Protein AF-A0A7S0QC61-F1 (afdb_monomer_lite)

pLDDT: mean 75.0, std 13.75, range [38.5, 91.81]

Foldseek 3Di:
DDDPPDDAEEAEAEAADPAQWDDKDKDADPPDRRYIYIYIHHNVPDDPDDDDDDDPPCPVVVVVVCCVVVVVVVCQVVQLVVQCVVCVNDDDPCSSGVPSVVVVCVVVVVVVVVVVVVVVVVVVVCVVVVVPPPDPDDDD

Structure (mmCIF, N/CA/C/O backbone):
data_AF-A0A7S0QC61-F1
#
_entry.id   AF-A0A7S0QC61-F1
#
loop_
_atom_site.group_PDB
_atom_site.id
_atom_site.type_symbol
_atom_site.label_atom_id
_atom_site.label_alt_id
_atom_site.label_comp_id
_atom_site.label_asym_id
_atom_site.label_entity_id
_atom_site.label_seq_id
_atom_site.pdbx_PDB_ins_code
_atom_site.Cartn_x
_atom_site.Cartn_y
_atom_site.Cartn_z
_atom_site.occupancy
_atom_site.B_iso_or_equiv
_atom_site.auth_seq_id
_atom_site.auth_comp_id
_atom_site.auth_asym_id
_atom_site.auth_atom_id
_atom_site.pdbx_PDB_model_num
ATOM 1 N N . GLY A 1 1 ? 26.939 -4.167 -37.710 1.00 55.25 1 GLY A N 1
ATOM 2 C CA . GLY A 1 1 ? 25.473 -4.301 -37.804 1.00 55.25 1 GLY A CA 1
ATOM 3 C C . GLY A 1 1 ? 25.093 -5.714 -37.427 1.00 55.25 1 GLY A C 1
ATOM 4 O O . GLY A 1 1 ? 25.742 -6.631 -37.906 1.00 55.25 1 GLY A O 1
ATOM 5 N N . CYS A 1 2 ? 24.119 -5.877 -36.536 1.00 66.38 2 CYS A N 1
ATOM 6 C CA . CYS A 1 2 ? 23.684 -7.175 -36.017 1.00 66.38 2 CYS A CA 1
ATOM 7 C C . CYS A 1 2 ? 23.233 -8.133 -37.124 1.00 66.38 2 CYS A C 1
ATOM 9 O O . CYS A 1 2 ? 22.255 -7.845 -37.812 1.00 66.38 2 CYS A O 1
ATOM 11 N N . SER A 1 3 ? 23.934 -9.256 -37.294 1.00 63.25 3 SER A N 1
ATOM 12 C CA . SER A 1 3 ? 23.516 -10.367 -38.155 1.00 63.25 3 SER A CA 1
ATOM 13 C C . SER A 1 3 ? 22.440 -11.193 -37.444 1.00 63.25 3 SER A C 1
ATOM 15 O O . SER A 1 3 ? 22.549 -11.420 -36.243 1.00 63.25 3 SER A O 1
ATOM 17 N N . GLY A 1 4 ? 21.402 -11.607 -38.177 1.00 62.38 4 GLY A N 1
ATOM 18 C CA . GLY A 1 4 ? 20.076 -12.035 -37.691 1.00 62.38 4 GLY A CA 1
ATOM 19 C C . GLY A 1 4 ? 19.954 -13.298 -36.824 1.00 62.38 4 GLY A C 1
ATOM 20 O O . GLY A 1 4 ? 18.963 -14.003 -36.955 1.00 62.38 4 GLY A O 1
ATOM 21 N N . SER A 1 5 ? 20.910 -13.585 -35.942 1.00 61.97 5 SER A N 1
ATOM 22 C CA . SER A 1 5 ? 20.827 -14.647 -34.928 1.00 61.97 5 SER A CA 1
ATOM 23 C C . SER A 1 5 ? 21.287 -14.207 -33.529 1.00 61.97 5 SER A C 1
ATOM 25 O O . SER A 1 5 ? 21.371 -15.045 -32.639 1.00 61.97 5 SER A O 1
ATOM 27 N N . ALA A 1 6 ? 21.643 -12.930 -33.338 1.00 68.38 6 ALA A N 1
ATOM 28 C CA . ALA A 1 6 ? 22.057 -12.384 -32.045 1.00 68.38 6 ALA A CA 1
ATOM 29 C C . ALA A 1 6 ? 20.969 -11.461 -31.477 1.00 68.38 6 ALA A C 1
ATOM 31 O O . ALA A 1 6 ? 20.574 -10.490 -32.135 1.00 68.38 6 ALA A O 1
ATOM 32 N N . ASP A 1 7 ? 20.511 -11.758 -30.259 1.00 80.38 7 ASP A N 1
ATOM 33 C CA . ASP A 1 7 ? 19.579 -10.908 -29.521 1.00 80.38 7 ASP A CA 1
ATOM 34 C C . ASP A 1 7 ? 20.235 -9.559 -29.209 1.00 80.38 7 ASP A C 1
ATOM 36 O O . ASP A 1 7 ? 21.398 -9.480 -28.808 1.00 80.38 7 ASP A O 1
ATOM 40 N N . ARG A 1 8 ? 19.493 -8.470 -29.427 1.00 82.69 8 ARG A N 1
ATOM 41 C CA . ARG A 1 8 ? 19.965 -7.123 -29.091 1.00 82.69 8 ARG A CA 1
ATOM 42 C C . ARG A 1 8 ? 19.756 -6.886 -27.604 1.00 82.69 8 ARG A C 1
ATOM 44 O O . ARG A 1 8 ? 18.623 -6.920 -27.133 1.00 82.69 8 ARG A O 1
ATOM 51 N N . GLU A 1 9 ? 20.830 -6.577 -26.894 1.00 85.00 9 GLU A N 1
ATOM 52 C CA . GLU A 1 9 ? 20.809 -6.317 -25.458 1.00 85.00 9 GLU A CA 1
ATOM 53 C C . GLU A 1 9 ? 21.255 -4.876 -25.183 1.00 85.00 9 GLU A C 1
ATOM 55 O O . GLU A 1 9 ? 22.229 -4.376 -25.751 1.00 85.00 9 GLU A O 1
ATOM 60 N N . SER A 1 10 ? 20.524 -4.180 -24.315 1.00 87.88 10 SER A N 1
ATOM 61 C CA . SER A 1 10 ? 20.848 -2.817 -23.891 1.00 87.88 10 SER A CA 1
ATOM 62 C C . SER A 1 10 ? 21.011 -2.764 -22.378 1.00 87.88 10 SER A C 1
ATOM 64 O O . SER A 1 10 ? 20.049 -2.983 -21.641 1.00 87.88 10 SER A O 1
ATOM 66 N N . ILE A 1 11 ? 22.213 -2.434 -21.919 1.00 87.50 11 ILE A N 1
ATOM 67 C CA . ILE A 1 11 ? 22.572 -2.315 -20.509 1.00 87.50 11 ILE A CA 1
ATOM 68 C C . ILE A 1 11 ? 22.482 -0.841 -20.112 1.00 87.50 11 ILE A C 1
ATOM 70 O O . ILE A 1 11 ? 23.176 0.005 -20.676 1.00 87.50 11 ILE A O 1
ATOM 74 N N . VAL A 1 12 ? 21.638 -0.523 -19.132 1.00 90.81 12 VAL A N 1
ATOM 75 C CA . VAL A 1 12 ? 21.491 0.841 -18.605 1.00 90.81 12 VAL A CA 1
ATOM 76 C C . VAL A 1 12 ? 22.063 0.899 -17.190 1.00 90.81 12 VAL A C 1
ATOM 78 O O . VAL A 1 12 ? 21.516 0.311 -16.261 1.00 90.81 12 VAL A O 1
ATOM 81 N N . GLU A 1 13 ? 23.171 1.614 -17.027 1.00 88.06 13 GLU A N 1
ATOM 82 C CA . GLU A 1 13 ? 23.846 1.861 -15.756 1.00 88.06 13 GLU A CA 1
ATOM 83 C C . GLU A 1 13 ? 23.406 3.220 -15.193 1.00 88.06 13 GLU A C 1
ATOM 85 O O . GLU A 1 13 ? 23.702 4.277 -15.755 1.00 88.06 13 GLU A O 1
ATOM 90 N N . PHE A 1 14 ? 22.705 3.202 -14.062 1.00 88.81 14 PHE A N 1
ATOM 91 C CA . PHE A 1 14 ? 22.325 4.417 -13.347 1.00 88.81 14 PHE A CA 1
ATOM 92 C C . PHE A 1 14 ? 23.440 4.824 -12.382 1.00 88.81 14 PHE A C 1
ATOM 94 O O . PHE A 1 14 ? 23.772 4.085 -11.457 1.00 88.81 14 PHE A O 1
ATOM 101 N N . VAL A 1 15 ? 24.016 6.008 -12.594 1.00 87.62 15 VAL A N 1
ATOM 102 C CA . VAL A 1 15 ? 25.141 6.531 -11.804 1.00 87.62 15 VAL A CA 1
ATOM 103 C C . VAL A 1 15 ? 24.654 7.698 -10.952 1.00 87.62 15 VAL A C 1
ATOM 105 O O . VAL A 1 15 ? 23.831 8.492 -11.397 1.00 87.62 15 VAL A O 1
ATOM 108 N N . CYS A 1 16 ? 25.151 7.833 -9.724 1.00 85.19 16 CYS A N 1
ATOM 109 C CA . CYS A 1 16 ? 24.810 8.969 -8.870 1.00 85.19 16 CYS A CA 1
ATOM 110 C C . CYS A 1 16 ? 25.239 10.301 -9.524 1.00 85.19 16 CYS A C 1
ATOM 112 O O . CYS A 1 16 ? 26.400 10.465 -9.901 1.00 85.19 16 CYS A O 1
ATOM 114 N N . GLY A 1 17 ? 24.299 11.242 -9.669 1.00 81.62 17 GLY A N 1
ATOM 115 C CA . GLY A 1 17 ? 24.521 12.578 -10.241 1.00 81.62 17 GLY A CA 1
ATOM 116 C C . GLY A 1 17 ? 23.773 13.673 -9.474 1.00 81.62 17 GLY A C 1
ATOM 117 O O . GLY A 1 17 ? 22.888 13.375 -8.682 1.00 81.62 17 GLY A O 1
ATOM 118 N N . SER A 1 18 ? 24.115 14.947 -9.688 1.00 75.12 18 SER A N 1
ATOM 119 C CA . SER A 1 18 ? 23.437 16.083 -9.031 1.00 75.12 18 SER A CA 1
ATOM 120 C C . SER A 1 18 ? 22.063 16.395 -9.634 1.00 75.12 18 SER A C 1
ATOM 122 O O . SER A 1 18 ? 21.154 16.849 -8.939 1.00 75.12 18 SER A O 1
ATOM 124 N N . GLU A 1 19 ? 21.901 16.116 -10.927 1.00 76.75 19 GLU A N 1
ATOM 125 C CA . GLU A 1 19 ? 20.713 16.470 -11.701 1.00 76.75 19 GLU A CA 1
ATOM 126 C C . GLU A 1 19 ? 19.634 15.380 -11.659 1.00 76.75 19 GLU A C 1
ATOM 128 O O . GLU A 1 19 ? 19.904 14.205 -11.401 1.00 76.75 19 GLU A O 1
ATOM 133 N N . ALA A 1 20 ? 18.383 15.755 -11.953 1.00 75.94 20 ALA A N 1
ATOM 134 C CA . ALA A 1 20 ? 17.288 14.790 -12.092 1.00 75.94 20 ALA A CA 1
ATOM 135 C C . ALA A 1 20 ? 17.589 13.743 -13.179 1.00 75.94 20 ALA A C 1
ATOM 137 O O . ALA A 1 20 ? 17.410 12.548 -12.951 1.00 75.94 20 ALA A O 1
ATOM 138 N N . VAL A 1 21 ? 18.110 14.198 -14.317 1.00 84.75 21 VAL A N 1
ATOM 139 C CA . VAL A 1 21 ? 18.729 13.382 -15.364 1.00 84.75 21 VAL A CA 1
ATOM 140 C C . VAL A 1 21 ? 19.875 14.216 -15.928 1.00 84.75 21 VAL A C 1
ATOM 142 O O . VAL A 1 21 ? 19.641 15.304 -16.448 1.00 84.75 21 VAL A O 1
ATOM 145 N N . GLY A 1 22 ? 21.111 13.754 -15.768 1.00 83.38 22 GLY A N 1
ATOM 146 C CA . GLY A 1 22 ? 22.286 14.390 -16.356 1.00 83.38 22 GLY A CA 1
ATOM 147 C C . GLY A 1 22 ? 22.582 13.863 -17.763 1.00 83.38 22 GLY A C 1
ATOM 148 O O . GLY A 1 22 ? 21.833 13.062 -18.323 1.00 83.38 22 GLY A O 1
ATOM 149 N N . THR A 1 23 ? 23.698 14.308 -18.341 1.00 88.56 23 THR A N 1
ATOM 150 C CA . THR A 1 23 ? 24.103 13.932 -19.701 1.00 88.56 23 THR A CA 1
ATOM 151 C C . THR A 1 23 ? 24.306 12.425 -19.829 1.00 88.56 23 THR A C 1
ATOM 153 O O . THR A 1 23 ? 25.196 11.847 -19.204 1.00 88.56 23 THR A O 1
ATOM 156 N N . ILE A 1 24 ? 23.486 11.799 -20.671 1.00 88.06 24 ILE A N 1
ATOM 157 C CA . ILE A 1 24 ? 23.566 10.371 -20.969 1.00 88.06 24 ILE A CA 1
ATOM 158 C C . ILE A 1 24 ? 24.785 10.129 -21.858 1.00 88.06 24 ILE A C 1
ATOM 160 O O . ILE A 1 24 ? 24.966 10.800 -22.874 1.00 88.06 24 ILE A O 1
ATOM 164 N N . SER A 1 25 ? 25.609 9.155 -21.484 1.00 87.94 25 SER A N 1
ATOM 165 C CA . SER A 1 25 ? 26.721 8.678 -22.313 1.00 87.94 25 SER A CA 1
ATOM 166 C C . SER A 1 25 ? 26.513 7.208 -22.638 1.00 87.94 25 SER A C 1
ATOM 168 O O . SER A 1 25 ? 25.919 6.485 -21.849 1.00 87.94 25 SER A O 1
ATOM 170 N N . GLY A 1 26 ? 26.956 6.743 -23.800 1.00 87.25 26 GLY A N 1
ATOM 171 C CA . GLY A 1 26 ? 26.750 5.354 -24.190 1.00 87.25 26 GLY A CA 1
ATOM 172 C C . GLY A 1 26 ? 27.517 4.971 -25.442 1.00 87.25 26 GLY A C 1
ATOM 173 O O . GLY A 1 26 ? 28.079 5.834 -26.118 1.00 87.25 26 GLY A O 1
ATOM 174 N N . GLY A 1 27 ? 27.553 3.674 -25.723 1.00 84.56 27 GLY A N 1
ATOM 175 C CA . GLY A 1 27 ? 28.280 3.111 -26.853 1.00 84.56 27 GLY A CA 1
ATOM 176 C C . GLY A 1 27 ? 28.013 1.623 -27.047 1.00 84.56 27 GLY A C 1
ATOM 177 O O . GLY A 1 27 ? 27.186 1.023 -26.362 1.00 84.56 27 GLY A O 1
ATOM 178 N N . GLU A 1 28 ? 28.725 1.028 -27.998 1.00 82.56 28 GLU A N 1
ATOM 179 C CA . GLU A 1 28 ? 28.724 -0.419 -28.216 1.00 82.56 28 GLU A CA 1
ATOM 180 C C . GLU A 1 28 ? 29.749 -1.080 -27.286 1.00 82.56 28 GLU A C 1
ATOM 182 O O . GLU A 1 28 ? 30.849 -0.557 -27.078 1.00 82.56 28 GLU A O 1
ATOM 187 N N . VAL A 1 29 ? 29.388 -2.221 -26.697 1.00 79.44 29 VAL A N 1
ATOM 188 C CA . VAL A 1 29 ? 30.308 -2.986 -25.850 1.00 79.44 29 VAL A CA 1
ATOM 189 C C . VAL A 1 29 ? 31.383 -3.608 -26.741 1.00 79.44 29 VAL A C 1
ATOM 191 O O . VAL A 1 29 ? 31.095 -4.407 -27.631 1.00 79.44 29 VAL A O 1
ATOM 194 N N . SER A 1 30 ? 32.644 -3.239 -26.508 1.00 70.81 30 SER A N 1
ATOM 195 C CA . SER A 1 30 ? 33.772 -3.735 -27.302 1.00 70.81 30 SER A CA 1
ATOM 196 C C . SER A 1 30 ? 33.876 -5.261 -27.202 1.00 70.81 30 SER A C 1
ATOM 198 O O . SER A 1 30 ? 34.067 -5.803 -26.115 1.00 70.81 30 SER A O 1
ATOM 200 N N . GLY A 1 31 ? 33.741 -5.954 -28.335 1.00 67.81 31 GLY A N 1
ATOM 201 C CA . GLY A 1 31 ? 33.829 -7.417 -28.420 1.00 67.81 31 GLY A CA 1
ATOM 202 C C . GLY A 1 31 ? 32.503 -8.175 -28.292 1.00 67.81 31 GLY A C 1
ATOM 203 O O . GLY A 1 31 ? 32.499 -9.383 -28.516 1.00 67.81 31 GLY A O 1
ATOM 204 N N . ALA A 1 32 ? 31.384 -7.498 -28.012 1.00 69.12 32 ALA A N 1
ATOM 205 C CA . ALA A 1 32 ? 30.052 -8.096 -28.053 1.00 69.12 32 ALA A CA 1
ATOM 206 C C . ALA A 1 32 ? 29.279 -7.578 -29.274 1.00 69.12 32 ALA A C 1
ATOM 208 O O . ALA A 1 32 ? 29.111 -6.376 -29.473 1.00 69.12 32 ALA A O 1
ATOM 209 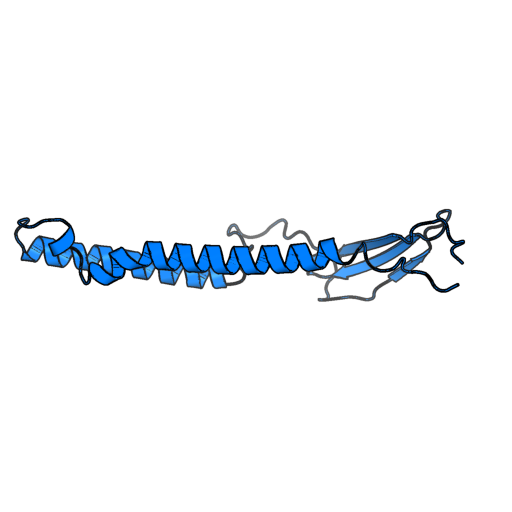N N . THR A 1 33 ? 28.805 -8.491 -30.122 1.00 70.81 33 THR A N 1
ATOM 210 C CA . THR A 1 33 ? 27.887 -8.118 -31.202 1.00 70.81 33 THR A CA 1
ATOM 211 C C . THR A 1 33 ? 26.516 -7.861 -30.585 1.00 70.81 33 THR A C 1
ATOM 213 O O . THR A 1 33 ? 26.014 -8.694 -29.843 1.00 70.81 33 THR A O 1
ATOM 216 N N . CYS A 1 34 ? 25.915 -6.704 -30.877 1.00 78.81 34 CYS A N 1
ATOM 217 C CA . CYS A 1 34 ? 24.547 -6.353 -30.459 1.00 78.81 34 CYS A CA 1
ATOM 218 C C . CYS A 1 34 ? 24.332 -5.984 -28.985 1.00 78.81 34 CYS A C 1
ATOM 220 O O . CYS A 1 34 ? 23.180 -5.926 -28.557 1.00 78.81 34 CYS A O 1
ATOM 222 N N . GLN A 1 35 ? 25.396 -5.664 -28.243 1.00 84.75 35 GLN A N 1
ATOM 223 C CA . GLN A 1 35 ? 25.284 -5.119 -26.890 1.00 84.75 35 GLN A CA 1
ATOM 224 C C . GLN A 1 35 ? 25.582 -3.620 -26.862 1.00 84.75 35 GLN A C 1
ATOM 226 O O . GLN A 1 35 ? 26.649 -3.165 -27.286 1.00 84.75 35 GLN A O 1
ATOM 231 N N . TYR A 1 36 ? 24.645 -2.858 -26.311 1.00 87.81 36 TYR A N 1
ATOM 232 C CA . TYR A 1 36 ? 24.747 -1.413 -26.135 1.00 87.81 36 TYR A CA 1
ATOM 233 C C . TYR A 1 36 ? 24.788 -1.086 -24.649 1.00 87.81 36 TYR A C 1
ATOM 235 O O . TYR A 1 36 ? 24.033 -1.671 -23.877 1.00 87.81 36 TYR A O 1
ATOM 243 N N . TYR A 1 37 ? 25.625 -0.136 -24.239 1.00 89.88 37 TYR A N 1
ATOM 244 C CA . TYR A 1 37 ? 25.639 0.356 -22.865 1.00 89.88 37 TYR A CA 1
ATOM 245 C C . TYR A 1 37 ? 25.284 1.839 -22.814 1.00 89.88 37 TYR A C 1
ATOM 247 O O . TYR A 1 37 ? 25.720 2.628 -23.653 1.00 89.88 37 TYR A O 1
ATOM 255 N N . PHE A 1 38 ? 24.523 2.222 -21.796 1.00 90.75 38 PHE A N 1
ATOM 256 C CA . PHE A 1 38 ? 24.145 3.597 -21.503 1.00 90.75 38 PHE A CA 1
ATOM 257 C C . PHE A 1 38 ? 24.428 3.886 -20.033 1.00 90.75 38 PHE A C 1
ATOM 259 O O . PHE A 1 38 ? 23.981 3.148 -19.165 1.00 90.75 38 PHE A O 1
ATOM 266 N N . LYS A 1 39 ? 25.139 4.970 -19.741 1.00 90.56 39 LYS A N 1
ATOM 267 C CA . LYS A 1 39 ? 25.331 5.512 -18.400 1.00 90.56 39 LYS A CA 1
ATOM 268 C C . LYS A 1 39 ? 24.447 6.736 -18.233 1.00 90.56 39 LYS A C 1
ATOM 270 O O . LYS A 1 39 ? 24.607 7.727 -18.951 1.00 90.56 39 LYS A O 1
ATOM 275 N N . VAL A 1 40 ? 23.533 6.662 -17.276 1.00 91.81 40 VAL A N 1
ATOM 276 C CA . VAL A 1 40 ? 22.565 7.714 -16.970 1.00 91.81 40 VAL A CA 1
ATOM 277 C C . VAL A 1 40 ? 22.885 8.278 -15.585 1.00 91.81 40 VAL A C 1
ATOM 279 O O . VAL A 1 40 ? 22.543 7.652 -14.578 1.00 91.81 40 VAL A O 1
ATOM 282 N N . PRO A 1 41 ? 23.555 9.440 -15.494 1.00 88.25 41 PRO A N 1
ATOM 283 C CA . PRO A 1 41 ? 23.747 10.108 -14.218 1.00 88.25 41 PRO A CA 1
ATOM 284 C C . PRO A 1 41 ? 22.407 10.659 -13.722 1.00 88.25 41 PRO A C 1
ATOM 286 O O . PRO A 1 41 ? 21.731 11.406 -14.426 1.00 88.25 41 PRO A O 1
ATOM 289 N N . THR A 1 42 ? 21.998 10.300 -12.512 1.00 85.75 42 THR A N 1
ATOM 290 C CA . THR A 1 42 ? 20.757 10.779 -11.906 1.00 85.75 42 THR A CA 1
ATOM 291 C C . THR A 1 42 ? 20.870 10.836 -10.388 1.00 85.75 42 THR A C 1
ATOM 293 O O . THR A 1 42 ? 21.437 9.947 -9.750 1.00 85.75 42 THR A O 1
ATOM 296 N N . LYS A 1 43 ? 20.278 11.871 -9.788 1.00 82.75 43 LYS A N 1
ATOM 297 C CA . LYS A 1 43 ? 20.162 12.014 -8.330 1.00 82.75 43 LYS A CA 1
ATOM 298 C C . LYS A 1 43 ? 19.409 10.866 -7.662 1.00 82.75 43 LYS A C 1
ATOM 300 O O . LYS A 1 43 ? 19.597 10.626 -6.477 1.00 82.75 43 LYS A O 1
ATOM 305 N N . TYR A 1 44 ? 18.585 10.137 -8.416 1.00 81.00 44 TYR A N 1
ATOM 306 C CA . TYR A 1 44 ? 17.825 8.992 -7.910 1.00 81.00 44 TYR A CA 1
ATOM 307 C C . TYR A 1 44 ? 18.667 7.714 -7.777 1.00 81.00 44 TYR A C 1
ATOM 309 O O . TYR A 1 44 ? 18.252 6.783 -7.097 1.00 81.00 44 TYR A O 1
ATOM 317 N N . ALA A 1 45 ? 19.850 7.670 -8.398 1.00 81.94 45 ALA A N 1
ATOM 318 C CA . ALA A 1 45 ? 20.783 6.547 -8.302 1.00 81.94 45 ALA A CA 1
ATOM 319 C C . ALA A 1 45 ? 21.736 6.664 -7.104 1.00 81.94 45 ALA A C 1
ATOM 321 O O . ALA A 1 45 ? 22.501 5.744 -6.815 1.00 81.94 45 ALA A O 1
ATOM 322 N N . CYS A 1 46 ? 21.719 7.798 -6.401 1.00 83.44 46 CYS A N 1
ATOM 323 C CA . CYS A 1 46 ? 22.481 7.972 -5.177 1.00 83.44 46 CYS A CA 1
ATOM 324 C C . CYS A 1 46 ? 21.795 7.191 -4.049 1.00 83.44 46 CYS A C 1
ATOM 326 O O . CYS A 1 46 ? 20.667 7.504 -3.663 1.00 83.44 46 CYS A O 1
ATOM 328 N N . SER A 1 47 ? 22.480 6.184 -3.497 1.00 69.31 47 SER A N 1
ATOM 329 C CA . SER A 1 47 ? 22.043 5.549 -2.253 1.00 69.31 47 SER A CA 1
ATOM 330 C C . SER A 1 47 ? 21.958 6.636 -1.187 1.00 69.31 47 SER A C 1
ATOM 332 O O . SER A 1 47 ? 22.965 7.264 -0.861 1.00 69.31 47 SER A O 1
ATOM 334 N N . SER A 1 48 ? 20.760 6.888 -0.661 1.00 59.28 48 SER A N 1
ATOM 335 C CA . SER A 1 48 ? 20.558 7.747 0.508 1.00 59.28 48 SER A CA 1
ATOM 336 C C . SER A 1 48 ? 21.079 7.031 1.759 1.00 59.28 48 SER A C 1
ATOM 338 O O . SER A 1 48 ? 20.337 6.724 2.687 1.00 59.28 48 SER A O 1
ATOM 340 N N . ALA A 1 49 ? 22.365 6.692 1.767 1.00 53.25 49 ALA A N 1
ATOM 341 C CA . ALA A 1 49 ? 23.055 6.171 2.924 1.00 53.25 49 ALA A CA 1
ATOM 342 C C . ALA A 1 49 ? 23.540 7.370 3.745 1.00 53.25 49 ALA A C 1
ATOM 344 O O . ALA A 1 49 ? 24.446 8.088 3.336 1.00 53.25 49 ALA A O 1
ATOM 345 N N . ALA A 1 50 ? 22.915 7.538 4.910 1.00 51.56 50 ALA A N 1
ATOM 346 C CA . ALA A 1 50 ? 23.212 8.513 5.958 1.00 51.56 50 ALA A CA 1
ATOM 347 C C . ALA A 1 50 ? 22.648 9.930 5.756 1.00 51.56 50 ALA A C 1
ATOM 349 O O . ALA A 1 50 ? 23.366 10.886 5.481 1.00 51.56 50 ALA A O 1
ATOM 350 N N . SER A 1 51 ? 21.363 10.110 6.064 1.00 44.72 51 SER A N 1
ATOM 351 C CA . SER A 1 51 ? 20.983 10.803 7.309 1.00 44.72 51 SER A CA 1
ATOM 352 C C . SER A 1 51 ? 19.462 10.875 7.467 1.00 44.72 51 SER A C 1
ATOM 354 O O . SER A 1 51 ? 18.747 11.363 6.600 1.00 44.72 51 SER A O 1
ATOM 356 N N . ASN A 1 52 ? 19.026 10.437 8.650 1.00 40.72 52 ASN A N 1
ATOM 357 C CA . ASN A 1 52 ? 17.680 10.468 9.230 1.00 40.72 52 ASN A CA 1
ATOM 358 C C . ASN A 1 52 ? 16.848 9.189 9.065 1.00 40.72 52 ASN A C 1
ATOM 360 O O . ASN A 1 52 ? 16.339 8.835 8.008 1.00 40.72 52 ASN A O 1
ATOM 364 N N . ALA A 1 53 ? 16.726 8.507 10.203 1.00 49.31 53 ALA A N 1
ATOM 365 C CA . ALA A 1 53 ? 15.759 7.468 10.482 1.00 49.31 53 ALA A CA 1
ATOM 366 C C . ALA A 1 53 ? 14.336 7.926 10.112 1.00 49.31 53 ALA A C 1
ATOM 368 O O . ALA A 1 53 ? 13.878 8.973 10.562 1.00 49.31 53 ALA A O 1
ATOM 369 N N . GLY A 1 54 ? 13.646 7.117 9.311 1.00 45.44 54 GLY A N 1
ATOM 370 C CA . GLY A 1 54 ? 12.275 7.360 8.866 1.00 45.44 54 GLY A CA 1
ATOM 371 C C . GLY A 1 54 ? 12.134 6.962 7.406 1.00 45.44 54 GLY A C 1
ATOM 372 O O . GLY A 1 54 ? 12.504 7.721 6.520 1.00 45.44 54 GLY A O 1
ATOM 373 N N . GLY A 1 55 ? 11.672 5.735 7.159 1.00 47.84 55 GLY A N 1
ATOM 374 C CA . GLY A 1 55 ? 11.612 5.133 5.829 1.00 47.84 55 GLY A CA 1
ATOM 375 C C . GLY A 1 55 ? 10.881 6.000 4.805 1.00 47.84 55 GLY A C 1
ATOM 376 O O . GLY A 1 55 ? 9.659 6.073 4.804 1.00 47.84 55 GLY A O 1
ATOM 377 N N . ALA A 1 56 ? 11.633 6.595 3.883 1.00 49.53 56 ALA A N 1
ATOM 378 C CA . ALA A 1 56 ? 11.103 7.269 2.705 1.00 49.53 56 ALA A CA 1
ATOM 379 C C . ALA A 1 56 ? 11.051 6.291 1.518 1.00 49.53 56 ALA A C 1
ATOM 381 O O . ALA A 1 56 ? 11.729 6.456 0.511 1.00 49.53 56 ALA A O 1
ATOM 382 N N . GLY A 1 57 ? 10.238 5.244 1.675 1.00 50.91 57 GLY A N 1
ATOM 383 C CA . GLY A 1 57 ? 9.537 4.584 0.565 1.00 50.91 57 GLY A CA 1
ATOM 384 C C . GLY A 1 57 ? 8.107 5.121 0.424 1.00 50.91 57 GLY A C 1
ATOM 385 O O . GLY A 1 57 ? 7.256 4.486 -0.187 1.00 50.91 57 GLY A O 1
ATOM 386 N N . ASP A 1 58 ? 7.825 6.260 1.057 1.00 54.81 58 ASP A N 1
ATOM 387 C CA . ASP A 1 58 ? 6.507 6.862 1.154 1.00 54.81 58 ASP A CA 1
ATOM 388 C C . ASP A 1 58 ? 6.352 7.910 0.049 1.00 54.81 58 ASP A C 1
ATOM 390 O O . ASP A 1 58 ? 6.633 9.099 0.213 1.00 54.81 58 ASP A O 1
ATOM 394 N N . THR A 1 59 ? 5.911 7.468 -1.129 1.00 62.91 59 THR A N 1
ATOM 395 C CA . THR A 1 59 ? 5.090 8.350 -1.961 1.00 62.91 59 THR A CA 1
ATOM 396 C C . THR A 1 59 ? 3.940 8.779 -1.052 1.00 62.91 59 THR A C 1
ATOM 398 O O . THR A 1 59 ? 3.174 7.890 -0.704 1.00 62.91 59 THR A O 1
ATOM 401 N N . GLY A 1 60 ? 3.837 10.054 -0.640 1.00 64.38 60 GLY A N 1
ATOM 402 C CA . GLY A 1 60 ? 3.040 10.552 0.511 1.00 64.38 60 GLY A CA 1
ATOM 403 C C . GLY A 1 60 ? 1.565 10.119 0.667 1.00 64.38 60 GLY A C 1
ATOM 404 O O . GLY A 1 60 ? 0.874 10.556 1.586 1.00 64.38 60 GLY A O 1
ATOM 405 N N . GLY A 1 61 ? 1.064 9.247 -0.199 1.00 73.81 61 GLY A N 1
ATOM 406 C CA . GLY A 1 61 ? -0.114 8.425 0.009 1.00 73.81 61 GLY A CA 1
ATOM 407 C C . GLY A 1 61 ? -0.077 7.509 1.240 1.00 73.81 61 GLY A C 1
ATOM 408 O O . GLY A 1 61 ? -1.162 7.260 1.760 1.00 73.81 61 GLY A O 1
ATOM 409 N N . TRP A 1 62 ? 1.068 7.049 1.774 1.00 80.75 62 TRP A N 1
ATOM 410 C CA . TRP A 1 62 ? 1.029 6.251 3.017 1.00 80.75 62 TRP A CA 1
ATOM 411 C C . TRP A 1 62 ? 0.704 7.118 4.236 1.00 80.75 62 TRP A C 1
ATOM 413 O O . TRP A 1 62 ? -0.034 6.678 5.116 1.00 80.75 62 TRP A O 1
ATOM 423 N N . VAL A 1 63 ? 1.142 8.382 4.252 1.00 84.44 63 VAL A N 1
ATOM 424 C CA . VAL A 1 63 ? 0.701 9.369 5.254 1.00 84.44 63 VAL A CA 1
ATOM 425 C C . VAL A 1 63 ? -0.819 9.555 5.206 1.00 84.44 63 VAL A C 1
ATOM 427 O O . VAL A 1 63 ? -1.484 9.474 6.239 1.00 84.44 63 VAL A O 1
ATOM 430 N N . PHE A 1 64 ? -1.394 9.756 4.013 1.00 84.62 64 PHE A N 1
ATOM 431 C CA . PHE A 1 64 ? -2.849 9.874 3.855 1.00 84.62 64 PHE A CA 1
ATOM 432 C C . PHE A 1 64 ? -3.575 8.589 4.275 1.00 84.62 64 PHE A C 1
ATOM 434 O O . PHE A 1 64 ? -4.574 8.653 4.989 1.00 84.62 64 PHE A O 1
ATOM 441 N N . PHE A 1 65 ? -3.050 7.425 3.889 1.00 86.81 65 PHE A N 1
ATOM 442 C CA . PHE A 1 65 ? -3.585 6.125 4.284 1.00 86.81 65 PHE A CA 1
ATOM 443 C C . PHE A 1 65 ? -3.568 5.943 5.807 1.00 86.81 65 PHE A C 1
ATOM 445 O O . PHE A 1 65 ? -4.580 5.557 6.389 1.00 86.81 65 PHE A O 1
ATOM 452 N N . GLY A 1 66 ? -2.461 6.290 6.467 1.00 86.88 66 GLY A N 1
ATOM 453 C CA . GLY A 1 66 ? -2.327 6.234 7.921 1.00 86.88 66 GLY A CA 1
ATOM 454 C C . GLY A 1 66 ? -3.318 7.151 8.639 1.00 86.88 66 GLY A C 1
ATOM 455 O O . GLY A 1 66 ? -3.971 6.719 9.588 1.00 86.88 66 GLY A O 1
ATOM 456 N N . LEU A 1 67 ? -3.495 8.386 8.159 1.00 87.38 67 LEU A N 1
ATOM 457 C CA . LEU A 1 67 ? -4.483 9.322 8.707 1.00 87.38 67 LEU A CA 1
ATOM 458 C C . LEU A 1 67 ? -5.920 8.840 8.490 1.00 87.38 67 LEU A C 1
ATOM 460 O O . LEU A 1 67 ? -6.740 8.925 9.402 1.00 87.38 67 LEU A O 1
ATOM 464 N N . PHE A 1 68 ? -6.226 8.310 7.308 1.00 87.69 68 PHE A N 1
ATOM 465 C CA . PHE A 1 68 ? -7.553 7.804 6.978 1.00 87.69 68 PHE A CA 1
ATOM 466 C C . PHE A 1 68 ? -7.914 6.574 7.820 1.00 87.69 68 PHE A C 1
ATOM 468 O O . PHE A 1 68 ? -8.947 6.564 8.488 1.00 87.69 68 PHE A O 1
ATOM 475 N N . VAL A 1 69 ? -7.044 5.560 7.854 1.00 87.62 69 VAL A N 1
ATOM 476 C CA . VAL A 1 69 ? -7.261 4.335 8.641 1.00 87.62 69 VAL A CA 1
ATOM 477 C C . VAL A 1 69 ? -7.255 4.641 10.139 1.00 87.62 69 VAL A C 1
ATOM 479 O O . VAL A 1 69 ? -8.124 4.158 10.864 1.00 87.62 69 V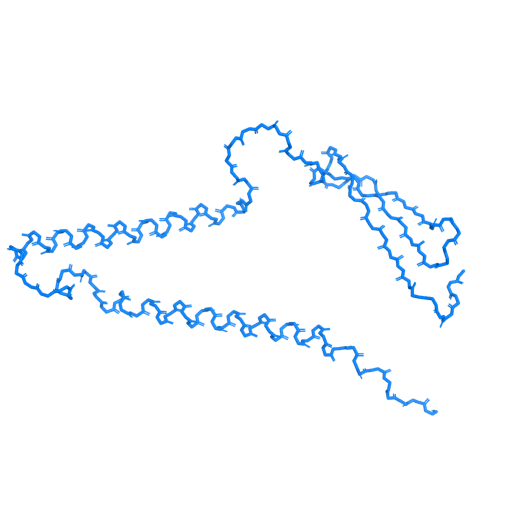AL A O 1
ATOM 482 N N . GLY A 1 70 ? -6.327 5.482 10.603 1.00 88.44 70 GLY A N 1
ATOM 483 C CA . GLY A 1 70 ? -6.256 5.918 11.996 1.00 88.44 70 GLY A CA 1
ATOM 484 C C . GLY A 1 70 ? -7.503 6.688 12.434 1.00 88.44 70 GLY A C 1
ATOM 485 O O . GLY A 1 70 ? -8.079 6.380 13.476 1.00 88.44 70 GLY A O 1
ATOM 486 N N . GLY A 1 71 ? -7.978 7.633 11.619 1.00 87.12 71 GLY A N 1
ATOM 487 C CA . GLY A 1 71 ? -9.219 8.368 11.876 1.00 87.12 71 GLY A CA 1
ATOM 488 C C . GLY A 1 71 ? -10.451 7.459 11.884 1.00 87.12 71 GLY A C 1
ATOM 489 O O . GLY A 1 71 ? -11.324 7.602 12.741 1.00 87.12 71 GLY A O 1
ATOM 490 N N . MET A 1 72 ? -10.494 6.473 10.987 1.00 85.88 72 MET A N 1
ATOM 491 C CA . MET A 1 72 ? -11.567 5.484 10.911 1.00 85.88 72 MET A CA 1
ATOM 492 C C . MET A 1 72 ? -11.601 4.580 12.160 1.00 85.88 72 MET A C 1
ATOM 494 O O . MET A 1 72 ? -12.669 4.356 12.733 1.00 85.88 72 MET A O 1
ATOM 498 N N . ALA A 1 73 ? -10.435 4.137 12.643 1.00 86.19 73 ALA A N 1
ATOM 499 C CA . ALA A 1 73 ? -10.311 3.386 13.893 1.00 86.19 73 ALA A CA 1
ATOM 500 C C . ALA A 1 73 ? -10.700 4.227 15.121 1.00 86.19 73 ALA A C 1
ATOM 502 O O . ALA A 1 73 ? -11.416 3.743 15.999 1.00 86.19 73 ALA A O 1
ATOM 503 N N . LEU A 1 74 ? -10.281 5.497 15.166 1.00 88.12 74 LEU A N 1
ATOM 504 C CA . LEU A 1 74 ? -10.628 6.423 16.243 1.00 88.12 74 LEU A CA 1
ATOM 505 C C . LEU A 1 74 ? -12.144 6.648 16.315 1.00 88.12 74 LEU A C 1
ATOM 507 O O . LEU A 1 74 ? -12.728 6.578 17.394 1.00 88.12 74 LEU A O 1
ATOM 511 N N . TYR A 1 75 ? -12.791 6.871 15.170 1.00 85.50 75 TYR A N 1
ATOM 512 C CA . TYR A 1 75 ? -14.241 7.021 15.098 1.00 85.50 75 TYR A CA 1
ATOM 513 C C . TYR A 1 75 ? -14.966 5.771 15.619 1.00 85.50 75 TYR A C 1
ATOM 515 O O . TYR A 1 75 ? -15.897 5.894 16.417 1.00 85.50 75 TYR A O 1
ATOM 523 N N . PHE A 1 76 ? -14.513 4.574 15.226 1.00 84.88 76 PHE A N 1
ATOM 524 C CA . PHE A 1 76 ? -15.073 3.316 15.724 1.00 84.88 76 PHE A CA 1
ATOM 525 C C . PHE A 1 76 ? -14.905 3.190 17.245 1.00 84.88 76 PHE A C 1
ATOM 527 O O . PHE A 1 76 ? -15.870 2.902 17.949 1.00 84.88 76 PHE A O 1
ATOM 534 N N . ALA A 1 77 ? -13.709 3.464 17.773 1.00 84.44 77 ALA A N 1
ATOM 535 C CA . ALA A 1 77 ? -13.415 3.353 19.200 1.00 84.44 77 ALA A CA 1
ATOM 536 C C . ALA A 1 77 ? -14.217 4.351 20.052 1.00 84.44 77 ALA A C 1
ATOM 538 O O . ALA A 1 77 ? -14.843 3.953 21.034 1.00 84.44 77 ALA A O 1
ATOM 539 N N . ILE A 1 78 ? -14.243 5.632 19.662 1.00 86.19 78 ILE A N 1
ATOM 540 C CA . ILE A 1 78 ? -14.993 6.681 20.372 1.00 86.19 78 ILE A CA 1
ATOM 541 C C . ILE A 1 78 ? -16.492 6.381 20.326 1.00 86.19 78 ILE A C 1
ATOM 543 O O . ILE A 1 78 ? -17.181 6.463 21.342 1.00 86.19 78 ILE A O 1
ATOM 547 N N . GLY A 1 79 ? -16.994 5.999 19.156 1.00 82.00 79 GLY A N 1
ATOM 548 C CA . GLY A 1 79 ? -18.389 5.649 18.961 1.00 82.00 79 GLY A CA 1
ATOM 549 C C . GLY A 1 79 ? -18.847 4.463 19.809 1.00 82.00 79 GLY A C 1
ATOM 550 O O . GLY A 1 79 ? -19.876 4.545 20.480 1.00 82.00 79 GLY A O 1
ATOM 551 N N . CYS A 1 80 ? -18.045 3.396 19.836 1.00 81.62 80 CYS A N 1
ATOM 552 C CA . CYS A 1 80 ? -18.279 2.238 20.695 1.00 81.62 80 CYS A CA 1
ATOM 553 C C . CYS A 1 80 ? -18.222 2.609 22.183 1.00 81.62 80 CYS A C 1
ATOM 555 O O . CYS A 1 80 ? -19.093 2.190 22.940 1.00 81.62 80 CYS A O 1
ATOM 557 N N . ALA A 1 81 ? -17.254 3.432 22.604 1.00 82.38 81 ALA A N 1
ATOM 558 C CA . ALA A 1 81 ? -17.115 3.855 23.999 1.00 82.38 81 ALA A CA 1
ATOM 559 C C . ALA A 1 81 ? -18.318 4.681 24.487 1.00 82.38 81 ALA A C 1
ATOM 561 O O . ALA A 1 81 ? -18.851 4.420 25.566 1.00 82.38 81 ALA A O 1
ATOM 562 N N . ILE A 1 82 ? -18.791 5.639 23.681 1.00 83.56 82 ILE A N 1
ATOM 563 C CA . ILE A 1 82 ? -19.960 6.466 24.020 1.00 83.56 82 ILE A CA 1
ATOM 564 C C . ILE A 1 82 ? -21.221 5.604 24.125 1.00 83.56 82 ILE A C 1
ATOM 566 O O . ILE A 1 82 ? -21.974 5.738 25.090 1.00 83.56 82 ILE A O 1
ATOM 570 N N . ASN A 1 83 ? -21.453 4.706 23.163 1.00 78.62 83 ASN A N 1
ATOM 571 C CA . ASN A 1 83 ? -22.633 3.844 23.181 1.00 78.62 83 ASN A CA 1
ATOM 572 C C . ASN A 1 83 ? -22.591 2.827 24.327 1.00 78.62 83 ASN A C 1
ATOM 574 O O . ASN A 1 83 ? -23.618 2.613 24.961 1.00 78.62 83 ASN A O 1
ATOM 578 N N . HIS A 1 84 ? -21.418 2.273 24.645 1.00 76.44 84 HIS A N 1
ATOM 579 C CA . HIS A 1 84 ? -21.234 1.364 25.777 1.00 76.44 84 HIS A CA 1
ATOM 580 C C . HIS A 1 84 ? -21.495 2.058 27.124 1.00 76.44 84 HIS A C 1
ATOM 582 O O . HIS A 1 84 ? -22.206 1.528 27.978 1.00 76.44 84 HIS A O 1
ATOM 588 N N . HIS A 1 85 ? -20.988 3.283 27.305 1.00 76.94 85 HIS A N 1
ATOM 589 C CA . HIS A 1 85 ? -21.270 4.079 28.506 1.00 76.94 85 HIS A CA 1
ATOM 590 C C . HIS A 1 85 ? -22.751 4.466 28.603 1.00 76.94 85 HIS A C 1
ATOM 592 O O . HIS A 1 85 ? -23.331 4.463 29.690 1.00 76.94 85 HIS A O 1
ATOM 598 N N . LYS A 1 86 ? -23.386 4.787 27.471 1.00 78.38 86 LYS A N 1
ATOM 599 C CA . LYS A 1 86 ? -24.802 5.166 27.426 1.00 78.38 86 LYS A CA 1
ATOM 600 C C . LYS A 1 86 ? -25.734 3.978 27.668 1.00 78.38 86 LYS A C 1
ATOM 602 O O . LYS A 1 86 ? -26.807 4.173 28.231 1.00 78.38 86 LYS A O 1
ATOM 607 N N . SER A 1 87 ? -25.331 2.771 27.281 1.00 71.62 87 SER A N 1
ATOM 608 C CA . SER A 1 87 ? -26.119 1.555 27.472 1.00 71.62 87 SER A CA 1
ATOM 609 C C . SER A 1 87 ? -25.909 0.886 28.836 1.00 71.62 87 SER A C 1
ATOM 611 O O . SER A 1 87 ? -26.425 -0.204 29.048 1.00 71.62 87 SER A O 1
ATOM 613 N N . GLN A 1 88 ? -25.160 1.509 29.763 1.00 72.31 88 GLN A N 1
ATOM 614 C CA . GLN A 1 88 ? -24.814 0.935 31.078 1.00 72.31 88 GLN A CA 1
ATOM 615 C C . GLN A 1 88 ? -24.140 -0.451 30.977 1.00 72.31 88 GLN A C 1
ATOM 617 O O . GLN A 1 88 ? -24.191 -1.246 31.911 1.00 72.31 88 GLN A O 1
ATOM 622 N N . GLY A 1 89 ? -23.508 -0.757 29.838 1.00 61.22 89 GLY A N 1
ATOM 623 C CA . GLY A 1 89 ? -22.925 -2.072 29.569 1.00 61.22 89 GLY A CA 1
ATOM 624 C C . GLY A 1 89 ? -23.925 -3.159 29.159 1.00 61.22 89 GLY A C 1
ATOM 625 O O . GLY A 1 89 ? -23.511 -4.291 28.921 1.00 61.22 89 GLY A O 1
ATOM 626 N N . GLU A 1 90 ? -25.211 -2.839 29.012 1.00 58.59 90 GLU A N 1
ATOM 627 C CA . GLU A 1 90 ? -26.202 -3.752 28.443 1.00 58.59 90 GLU A CA 1
ATOM 628 C C . GLU A 1 90 ? -26.230 -3.617 26.911 1.00 58.59 90 GLU A C 1
ATOM 630 O O . GLU A 1 90 ? -26.054 -2.528 26.355 1.00 58.59 90 GLU A O 1
ATOM 635 N N . GLY A 1 91 ? -26.388 -4.740 26.208 1.00 62.16 91 GLY A N 1
ATOM 636 C CA . GLY A 1 91 ? -26.418 -4.799 24.745 1.00 62.16 91 GLY A CA 1
ATOM 637 C C . GLY A 1 91 ? -25.370 -5.728 24.128 1.00 62.16 91 GLY A C 1
ATOM 638 O O . GLY A 1 91 ? -24.331 -6.046 24.699 1.00 62.16 91 GLY A O 1
ATOM 639 N N . THR A 1 92 ? -25.679 -6.184 22.926 1.00 67.19 92 THR A N 1
ATOM 640 C CA . THR A 1 92 ? -24.841 -6.963 22.015 1.00 67.19 92 THR A CA 1
ATOM 641 C C . THR A 1 92 ? -23.879 -6.023 21.282 1.00 67.19 92 THR A C 1
ATOM 643 O O . THR A 1 92 ? -24.170 -4.851 21.052 1.00 67.19 92 THR A O 1
ATOM 646 N N . TRP A 1 93 ? -22.741 -6.543 20.815 1.00 66.44 93 TRP A N 1
ATOM 647 C CA . TRP A 1 93 ? -21.712 -5.796 20.066 1.00 66.44 93 TRP A CA 1
ATOM 648 C C . TRP A 1 93 ? -22.239 -4.977 18.861 1.00 66.44 93 TRP A C 1
ATOM 650 O O . TRP A 1 93 ? -21.616 -3.998 18.441 1.00 66.44 93 TRP A O 1
ATOM 660 N N . ARG A 1 94 ? -23.406 -5.350 18.318 1.00 64.75 94 ARG A N 1
ATOM 661 C CA . ARG A 1 94 ? -24.108 -4.635 17.242 1.00 64.75 94 ARG A CA 1
ATOM 662 C C . ARG A 1 94 ? -24.751 -3.325 17.693 1.00 64.75 94 ARG A C 1
ATOM 664 O O . ARG A 1 94 ? -24.804 -2.395 16.898 1.00 64.75 94 ARG A O 1
ATOM 671 N N . GLU A 1 95 ? -25.201 -3.235 18.940 1.00 68.12 95 GLU A N 1
ATOM 672 C CA . GLU A 1 95 ? -25.848 -2.037 19.486 1.00 68.12 95 GLU A CA 1
ATOM 673 C C . GLU A 1 95 ? -24.827 -0.992 19.952 1.00 68.12 95 GLU A C 1
ATOM 675 O O . GLU A 1 95 ? -25.116 0.204 19.965 1.00 68.12 95 GLU A O 1
ATOM 680 N N . TRP A 1 96 ? -23.609 -1.424 20.289 1.00 64.19 96 TRP A N 1
ATOM 681 C CA . TRP A 1 96 ? -22.526 -0.515 20.669 1.00 64.19 96 TRP A CA 1
ATOM 682 C C . TRP A 1 96 ? -21.861 0.138 19.457 1.00 64.19 96 TRP A C 1
ATOM 684 O O . TRP A 1 96 ? -21.407 1.278 19.533 1.00 64.19 96 TRP A O 1
ATOM 694 N N . THR A 1 97 ? -21.843 -0.547 18.314 1.00 73.12 97 THR A N 1
ATOM 695 C CA . THR A 1 97 ? -21.192 -0.040 17.104 1.00 73.12 97 THR A CA 1
ATOM 696 C C . THR A 1 97 ? -22.054 1.030 16.422 1.00 73.12 97 THR A C 1
ATOM 698 O O . THR A 1 97 ? -23.130 0.704 15.908 1.00 73.12 97 THR A O 1
ATOM 701 N N . PRO A 1 98 ? -21.610 2.299 16.320 1.00 67.75 98 PRO A N 1
ATOM 702 C CA . PRO A 1 98 ? -22.339 3.283 15.528 1.00 67.75 98 PRO A CA 1
ATOM 703 C C . PRO A 1 98 ? -22.326 2.877 14.051 1.00 67.75 98 PRO A C 1
ATOM 705 O O . PRO A 1 98 ? -21.278 2.570 13.483 1.00 67.75 98 PRO A O 1
ATOM 708 N N . HIS A 1 99 ? -23.500 2.879 13.420 1.00 73.12 99 HIS A N 1
ATOM 709 C CA . HIS A 1 99 ? -23.666 2.527 12.005 1.00 73.12 99 HIS A CA 1
ATOM 710 C C . HIS A 1 99 ? -23.089 1.145 11.644 1.00 73.12 99 HIS A C 1
ATOM 712 O O . HIS A 1 99 ? -22.365 0.995 10.662 1.00 73.12 99 HIS A O 1
ATOM 718 N N . PHE A 1 100 ? -23.437 0.110 12.416 1.00 74.38 100 PHE A N 1
ATOM 719 C CA . PHE A 1 100 ? -22.993 -1.273 12.195 1.00 74.38 100 PHE A CA 1
ATOM 720 C C . PHE A 1 100 ? -23.116 -1.759 10.735 1.00 74.38 100 PHE A C 1
ATOM 722 O O . PHE A 1 100 ? -22.210 -2.416 10.232 1.00 74.38 100 PHE A O 1
ATOM 729 N N . ALA A 1 101 ? -24.195 -1.397 10.030 1.00 74.56 101 ALA A N 1
ATOM 730 C CA . ALA A 1 101 ? -24.412 -1.789 8.634 1.00 74.56 101 ALA A CA 1
ATOM 731 C C . ALA A 1 101 ? -23.290 -1.318 7.687 1.00 74.56 101 ALA A C 1
ATOM 733 O O . ALA A 1 101 ? -22.917 -2.043 6.767 1.00 74.56 101 ALA A O 1
ATOM 734 N N . PHE A 1 102 ? -22.716 -0.138 7.939 1.00 77.69 102 PHE A N 1
ATOM 735 C CA . PHE A 1 102 ? -21.572 0.370 7.183 1.00 77.69 102 PHE A CA 1
ATOM 736 C C . PHE A 1 102 ? -20.321 -0.474 7.459 1.00 77.69 102 PHE A C 1
ATOM 738 O O . PHE A 1 102 ? -19.700 -0.989 6.531 1.00 77.69 102 PHE A O 1
ATOM 745 N N . TRP A 1 103 ? -20.002 -0.704 8.736 1.00 78.75 103 TRP A N 1
ATOM 746 C CA . TRP A 1 103 ? -18.828 -1.482 9.148 1.00 78.75 103 TRP A CA 1
ATOM 747 C C . TRP A 1 103 ? -18.888 -2.950 8.729 1.00 78.75 103 TRP A C 1
ATOM 749 O O . TRP A 1 103 ? -17.862 -3.528 8.384 1.00 78.75 103 TRP A O 1
ATOM 759 N N . ALA A 1 104 ? -20.079 -3.547 8.712 1.00 79.06 104 ALA A N 1
ATOM 760 C CA . ALA A 1 104 ? -20.288 -4.908 8.229 1.00 79.06 104 ALA A CA 1
ATOM 761 C C . ALA A 1 104 ? -20.120 -5.028 6.703 1.00 79.06 104 ALA A C 1
ATOM 763 O O . ALA A 1 104 ? -19.717 -6.083 6.215 1.00 79.06 104 ALA A O 1
ATOM 764 N N . GLY A 1 105 ? -20.409 -3.959 5.952 1.00 79.00 105 GLY A N 1
ATOM 765 C CA . GLY A 1 105 ? -20.241 -3.907 4.496 1.00 79.00 105 GLY A CA 1
ATOM 766 C C . GLY A 1 105 ? -18.810 -3.607 4.036 1.00 79.00 105 GLY A C 1
ATOM 767 O O . GLY A 1 105 ? -18.432 -3.992 2.931 1.00 79.00 105 GLY A O 1
ATOM 768 N N . LEU A 1 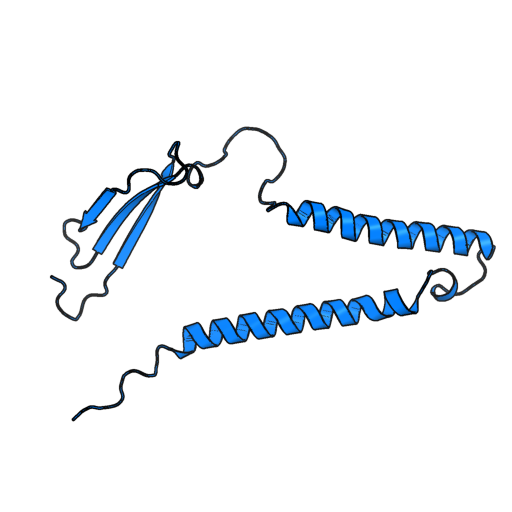106 ? -17.988 -2.970 4.876 1.00 82.38 106 LEU A N 1
ATOM 769 C CA . LEU A 1 106 ? -16.613 -2.588 4.526 1.00 82.38 106 LEU A CA 1
ATOM 770 C C . LEU A 1 106 ? -15.713 -3.762 4.088 1.00 82.38 106 LEU A C 1
ATOM 772 O O . LEU A 1 106 ? -15.034 -3.614 3.072 1.00 82.38 106 LEU A O 1
ATOM 776 N N . PRO A 1 107 ? -15.687 -4.930 4.765 1.00 81.69 107 PRO A N 1
ATOM 777 C CA . PRO A 1 107 ? -14.842 -6.051 4.345 1.00 81.69 107 PRO A CA 1
ATOM 778 C C . PRO A 1 107 ? -15.195 -6.580 2.952 1.00 81.69 107 PRO A C 1
ATOM 780 O O . PRO A 1 107 ? -14.307 -6.967 2.193 1.00 81.69 107 PRO A O 1
ATOM 783 N N . LEU A 1 108 ? -16.487 -6.574 2.605 1.00 84.00 108 LEU A N 1
ATOM 784 C CA . LEU A 1 108 ? -16.956 -6.964 1.277 1.00 84.00 108 LEU A CA 1
ATOM 785 C C . LEU A 1 108 ? -16.484 -5.952 0.228 1.00 84.00 108 LEU A C 1
ATOM 787 O O . LEU A 1 108 ? -15.932 -6.348 -0.792 1.00 84.00 108 LEU A O 1
ATOM 791 N N . LEU A 1 109 ? -16.580 -4.656 0.531 1.00 82.25 109 LEU A N 1
ATOM 792 C CA . LEU A 1 109 ? -16.142 -3.597 -0.375 1.00 82.25 109 LEU A CA 1
ATOM 793 C C . LEU A 1 109 ? -14.624 -3.619 -0.629 1.00 82.25 109 LEU A C 1
ATOM 795 O O . LEU A 1 109 ? -14.181 -3.447 -1.764 1.00 82.25 109 LEU A O 1
ATOM 799 N N . VAL A 1 110 ? -13.818 -3.870 0.409 1.00 87.12 110 VAL A N 1
ATOM 800 C CA . VAL A 1 110 ? -12.357 -4.017 0.270 1.00 87.12 110 VAL A CA 1
ATOM 801 C C . VAL A 1 110 ? -12.022 -5.230 -0.594 1.00 87.12 110 VAL A C 1
ATOM 803 O O . VAL A 1 110 ? -11.198 -5.130 -1.503 1.00 87.12 110 VAL A O 1
ATOM 806 N N . LYS A 1 111 ? -12.689 -6.365 -0.353 1.00 85.88 111 LYS A N 1
ATOM 807 C CA . LYS A 1 111 ? -12.528 -7.570 -1.172 1.00 85.88 111 LYS A CA 1
ATOM 808 C C . LYS A 1 111 ? -12.848 -7.287 -2.640 1.00 85.88 111 LYS A C 1
ATOM 810 O O . LYS A 1 111 ? -12.056 -7.668 -3.500 1.00 85.88 111 LYS A O 1
ATOM 815 N N . ASP A 1 112 ? -13.960 -6.617 -2.921 1.00 88.00 112 ASP A N 1
ATOM 816 C CA . ASP A 1 112 ? -14.381 -6.309 -4.289 1.00 88.00 112 ASP A CA 1
ATOM 817 C C . ASP A 1 112 ? -13.370 -5.391 -4.991 1.00 88.00 112 ASP A C 1
ATOM 819 O O . ASP A 1 112 ? -12.984 -5.654 -6.132 1.00 88.00 112 ASP A O 1
ATOM 823 N N . GLY A 1 113 ? -12.841 -4.386 -4.284 1.00 86.38 113 GLY A N 1
ATOM 824 C CA . GLY A 1 113 ? -11.759 -3.535 -4.785 1.00 86.38 113 GLY A CA 1
ATOM 825 C C . GLY A 1 113 ? -10.477 -4.316 -5.103 1.00 86.38 113 GLY A C 1
ATOM 826 O O . GLY A 1 113 ? -9.896 -4.147 -6.178 1.00 86.38 113 GLY A O 1
ATOM 827 N N . CYS A 1 114 ? -10.052 -5.218 -4.212 1.00 87.69 114 CYS A N 1
ATOM 828 C CA . CYS A 1 114 ? -8.873 -6.059 -4.432 1.00 87.69 114 CYS A CA 1
ATOM 829 C C . CYS A 1 114 ? -9.053 -7.024 -5.610 1.00 87.69 114 CYS A C 1
ATOM 831 O O . CYS A 1 114 ? -8.130 -7.190 -6.406 1.00 87.69 114 CYS A O 1
ATOM 833 N N . VAL A 1 115 ? -10.223 -7.656 -5.740 1.00 89.50 115 VAL A N 1
ATOM 834 C CA . VAL A 1 115 ? -10.522 -8.576 -6.849 1.00 89.50 115 VAL A CA 1
ATOM 835 C C . VAL A 1 115 ? -10.556 -7.824 -8.175 1.00 89.50 115 VAL A C 1
ATOM 837 O O . VAL A 1 115 ? -9.971 -8.300 -9.149 1.00 89.50 115 VAL A O 1
ATOM 840 N N . TYR A 1 116 ? -11.170 -6.639 -8.210 1.00 87.31 116 TYR A N 1
ATOM 841 C CA . TYR A 1 116 ? -11.186 -5.786 -9.395 1.00 87.31 116 TYR A CA 1
ATOM 842 C C . TYR A 1 116 ? -9.767 -5.397 -9.829 1.00 87.31 116 TYR A C 1
ATOM 844 O O . TYR A 1 116 ? -9.384 -5.620 -10.979 1.00 87.31 116 TYR A O 1
ATOM 852 N N . PHE A 1 117 ? -8.949 -4.900 -8.896 1.00 88.25 117 PHE A N 1
ATOM 853 C CA . PHE A 1 117 ? -7.569 -4.517 -9.191 1.00 88.25 117 PHE A CA 1
ATOM 854 C C . PHE A 1 117 ? -6.720 -5.718 -9.623 1.00 88.25 117 PHE A C 1
ATOM 856 O O . PHE A 1 117 ? -6.002 -5.646 -10.618 1.00 88.25 117 PHE A O 1
ATOM 863 N N . ALA A 1 118 ? -6.850 -6.859 -8.942 1.00 86.50 118 ALA A N 1
ATOM 864 C CA . ALA A 1 118 ? -6.169 -8.092 -9.326 1.00 86.50 118 ALA A CA 1
ATOM 865 C C . ALA A 1 118 ? -6.598 -8.578 -10.720 1.00 86.50 118 ALA A C 1
ATOM 867 O O . ALA A 1 118 ? -5.761 -9.070 -11.474 1.00 86.50 118 ALA A O 1
ATOM 868 N N . GLY A 1 119 ? -7.875 -8.427 -11.078 1.00 85.06 119 GLY A N 1
ATOM 869 C CA . GLY A 1 119 ? -8.392 -8.718 -12.413 1.00 85.06 119 GLY A CA 1
ATOM 870 C C . GLY A 1 119 ? -7.762 -7.825 -13.479 1.00 85.06 119 GLY A C 1
ATOM 871 O O . GLY A 1 119 ? -7.271 -8.335 -14.484 1.00 85.06 119 GLY A O 1
ATOM 872 N N . MET A 1 120 ? -7.687 -6.514 -13.230 1.00 83.25 120 MET A N 1
ATOM 873 C CA . MET A 1 120 ? -7.019 -5.571 -14.133 1.00 83.25 120 MET A CA 1
ATOM 874 C C . MET A 1 120 ? -5.530 -5.883 -14.299 1.00 83.25 120 MET A C 1
ATOM 876 O O 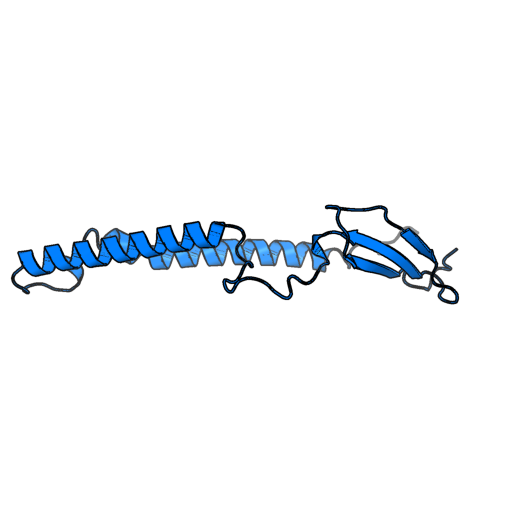. MET A 1 120 ? -5.033 -5.921 -15.422 1.00 83.25 120 MET A O 1
ATOM 880 N N . VAL A 1 121 ? -4.817 -6.149 -13.199 1.00 85.88 121 VAL A N 1
ATOM 881 C CA . VAL A 1 121 ? -3.392 -6.502 -13.241 1.00 85.88 121 VAL A CA 1
ATOM 882 C C . VAL A 1 121 ? -3.191 -7.789 -14.035 1.00 85.88 121 VAL A C 1
ATOM 884 O O . VAL A 1 121 ? -2.366 -7.812 -14.942 1.00 85.88 121 VAL A O 1
ATOM 887 N N . LYS A 1 122 ? -3.978 -8.838 -13.769 1.00 85.62 122 LYS A N 1
ATOM 888 C CA . LYS A 1 122 ? -3.909 -10.095 -14.528 1.00 85.62 122 LYS A CA 1
ATOM 889 C C . LYS A 1 122 ? -4.198 -9.886 -16.013 1.00 85.62 122 LYS A C 1
ATOM 891 O O . LYS A 1 122 ? -3.447 -10.403 -16.831 1.00 85.62 122 LYS A O 1
ATOM 896 N N . ALA A 1 123 ? -5.213 -9.096 -16.360 1.00 80.50 123 ALA A N 1
ATOM 897 C CA . ALA A 1 123 ? -5.539 -8.776 -17.749 1.00 80.50 123 ALA A CA 1
ATOM 898 C C . ALA A 1 123 ? -4.399 -8.016 -18.451 1.00 80.50 123 ALA A C 1
ATOM 900 O O . ALA A 1 123 ? -4.045 -8.336 -19.585 1.00 80.50 123 ALA A O 1
ATOM 901 N N . CYS A 1 124 ? -3.768 -7.055 -17.769 1.00 80.19 124 CYS A N 1
ATOM 902 C CA . CYS A 1 124 ? -2.578 -6.373 -18.278 1.00 80.19 124 CYS A CA 1
ATOM 903 C C . CYS A 1 124 ? -1.398 -7.337 -18.459 1.00 80.19 124 CYS A C 1
ATOM 905 O O . CYS A 1 124 ? -0.763 -7.327 -19.510 1.00 80.19 124 CYS A O 1
ATOM 907 N N . PHE A 1 125 ? -1.126 -8.197 -17.475 1.00 79.12 125 PHE A N 1
ATOM 908 C CA . PHE A 1 125 ? -0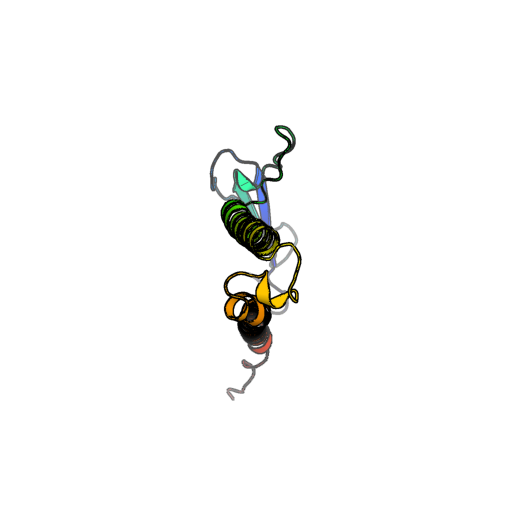.051 -9.188 -17.558 1.00 79.12 125 PHE A CA 1
ATOM 909 C C . PHE A 1 125 ? -0.272 -10.171 -18.709 1.00 79.12 125 PHE A C 1
ATOM 911 O O . PHE A 1 125 ? 0.655 -10.403 -19.480 1.00 79.12 125 PHE A O 1
ATOM 918 N N . GLN A 1 126 ? -1.494 -10.680 -18.878 1.00 79.69 126 GLN A N 1
ATOM 919 C CA . GLN A 1 126 ? -1.871 -11.558 -19.989 1.00 79.69 126 GLN A CA 1
ATOM 920 C C . GLN A 1 126 ? -1.740 -10.866 -21.346 1.00 79.69 126 GLN A C 1
ATOM 922 O O . GLN A 1 126 ? -1.302 -11.491 -22.301 1.00 79.69 126 GLN A O 1
ATOM 927 N N . LYS A 1 127 ? -2.051 -9.569 -21.443 1.00 76.31 127 LYS A N 1
ATOM 928 C CA . LYS A 1 127 ? -1.840 -8.799 -22.676 1.00 76.31 127 LYS A CA 1
ATOM 929 C C . LYS A 1 127 ? -0.354 -8.626 -23.013 1.00 76.31 127 LYS A C 1
ATOM 931 O O . LYS A 1 127 ? 0.003 -8.628 -24.185 1.00 76.31 127 LYS A O 1
ATOM 936 N N . ILE A 1 128 ? 0.506 -8.488 -22.003 1.00 73.56 128 ILE A N 1
ATOM 937 C CA . ILE A 1 128 ? 1.962 -8.377 -22.184 1.00 73.56 128 ILE A CA 1
ATOM 938 C C . ILE A 1 128 ? 2.580 -9.735 -22.558 1.00 73.56 128 ILE A C 1
ATOM 940 O O . ILE A 1 128 ? 3.446 -9.780 -23.423 1.00 73.56 128 ILE A O 1
ATOM 944 N N . THR A 1 129 ? 2.124 -10.836 -21.949 1.00 69.88 129 THR A N 1
ATOM 945 C CA . THR A 1 129 ? 2.648 -12.194 -22.221 1.00 69.88 129 THR A CA 1
ATOM 946 C C . THR A 1 129 ? 2.007 -12.886 -23.424 1.00 69.88 129 THR A C 1
ATOM 948 O O . THR A 1 129 ? 2.650 -13.720 -24.039 1.00 69.88 129 THR A O 1
ATOM 951 N N . GLY A 1 130 ? 0.771 -12.547 -23.797 1.00 57.81 130 GLY A N 1
ATOM 952 C CA . GLY A 1 130 ? 0.067 -13.140 -24.941 1.00 57.81 130 GLY A CA 1
ATOM 953 C C . GLY A 1 130 ? 0.397 -12.506 -26.296 1.00 57.81 130 GLY A C 1
ATOM 954 O O . GLY A 1 130 ? 0.016 -13.048 -27.325 1.00 57.81 130 GLY A O 1
ATOM 955 N N . ASN A 1 131 ? 1.109 -11.374 -26.327 1.00 53.50 131 ASN A N 1
ATOM 956 C CA . ASN A 1 131 ? 1.506 -10.709 -27.576 1.00 53.50 131 ASN A CA 1
ATOM 957 C C . ASN A 1 131 ? 2.832 -11.244 -28.161 1.00 53.50 131 ASN A C 1
ATOM 959 O O . ASN A 1 131 ? 3.361 -10.655 -29.099 1.00 53.50 131 ASN A O 1
ATOM 963 N N . SER A 1 132 ? 3.396 -12.326 -27.610 1.00 52.22 132 SER A N 1
ATOM 964 C CA . SER A 1 132 ? 4.618 -12.956 -28.131 1.00 52.22 132 SER A CA 1
ATOM 965 C C . SER A 1 132 ? 4.375 -14.109 -29.115 1.00 52.22 132 SER A C 1
ATOM 967 O O . SER A 1 132 ? 5.347 -14.609 -29.668 1.00 52.22 132 SER A O 1
ATOM 969 N N . GLU A 1 133 ? 3.126 -14.532 -29.369 1.00 51.59 133 GLU A N 1
ATOM 970 C CA . GLU A 1 133 ? 2.833 -15.703 -30.228 1.00 51.59 133 GLU A CA 1
ATOM 971 C C . GLU A 1 1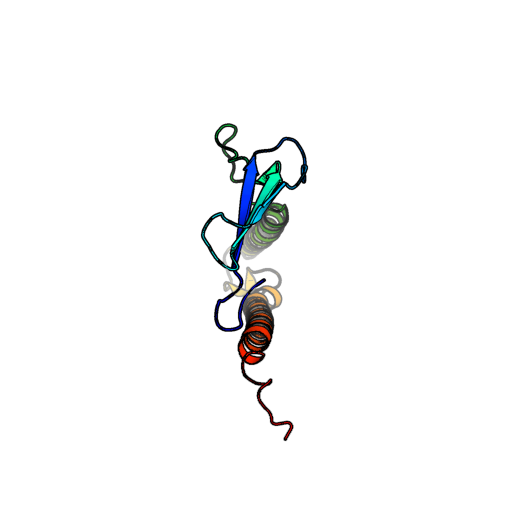33 ? 2.070 -15.403 -31.535 1.00 51.59 133 GLU A C 1
ATOM 973 O O . GLU A 1 133 ? 1.842 -16.317 -32.319 1.00 51.59 133 GLU A O 1
ATOM 978 N N . THR A 1 134 ? 1.714 -14.151 -31.855 1.00 45.84 134 THR A N 1
ATOM 979 C CA . THR A 1 134 ? 0.959 -13.829 -33.092 1.00 45.84 134 THR A CA 1
ATOM 980 C C . THR A 1 134 ? 1.739 -12.920 -34.047 1.00 45.84 134 THR A C 1
ATOM 982 O O . THR A 1 134 ? 1.347 -11.791 -34.330 1.00 45.84 134 THR A O 1
ATOM 985 N N . SER A 1 135 ? 2.890 -13.380 -34.543 1.00 44.38 135 SER A N 1
ATOM 986 C CA . SER A 1 135 ? 3.568 -12.750 -35.699 1.00 44.38 135 SER A CA 1
ATOM 987 C C . SER A 1 135 ? 4.248 -13.751 -36.645 1.00 44.38 135 SER A C 1
ATOM 989 O O . SER A 1 135 ? 5.130 -13.369 -37.407 1.00 44.38 135 SER A O 1
ATOM 991 N N . TYR A 1 136 ? 3.811 -15.015 -36.647 1.00 49.19 136 TYR A N 1
ATOM 992 C CA . TYR A 1 136 ? 4.213 -16.010 -37.649 1.00 49.19 136 TYR A CA 1
ATOM 993 C C . TYR A 1 136 ? 2.981 -16.600 -38.350 1.00 49.19 136 TYR A C 1
ATOM 995 O O . TYR A 1 136 ? 2.775 -17.806 -38.324 1.00 49.19 136 TYR A O 1
ATOM 1003 N N . GLU A 1 137 ? 2.141 -15.759 -38.956 1.00 46.88 137 GLU A N 1
ATOM 1004 C CA . GLU A 1 137 ? 1.276 -16.228 -40.045 1.00 46.88 137 GLU A CA 1
ATOM 1005 C C . GLU A 1 137 ? 1.809 -15.669 -41.366 1.00 46.88 137 GLU A C 1
ATOM 1007 O O . GLU A 1 137 ? 1.781 -14.469 -41.632 1.00 46.88 137 GLU A O 1
ATOM 1012 N N . GLU A 1 138 ? 2.434 -16.604 -42.079 1.00 48.09 138 GLU A N 1
ATOM 1013 C CA . GLU A 1 138 ? 2.576 -16.782 -43.523 1.00 48.09 138 GLU A CA 1
ATOM 1014 C C . GLU A 1 138 ? 2.269 -15.582 -44.431 1.00 48.09 138 GLU A C 1
ATOM 1016 O O . GLU A 1 138 ? 1.128 -15.170 -44.625 1.00 48.09 138 GLU A O 1
ATOM 1021 N N . VAL A 1 139 ? 3.314 -15.117 -45.114 1.00 47.31 139 VAL A N 1
ATOM 1022 C CA . VAL A 1 139 ? 3.192 -14.579 -46.471 1.00 47.31 139 VAL A CA 1
ATOM 1023 C C . VAL A 1 139 ? 4.123 -15.396 -47.360 1.00 47.31 139 VAL A C 1
ATOM 1025 O O . VAL A 1 139 ? 5.342 -15.216 -47.317 1.00 47.31 139 VAL A O 1
ATOM 1028 N N . GLU A 1 140 ? 3.518 -16.353 -48.073 1.00 38.50 140 GLU A N 1
ATOM 1029 C CA . GLU A 1 140 ? 4.048 -16.930 -49.319 1.00 38.50 140 GLU A CA 1
ATOM 1030 C C . GLU A 1 140 ? 4.358 -15.839 -50.356 1.00 38.50 140 GLU A C 1
ATOM 1032 O O . GLU A 1 140 ? 3.618 -14.824 -50.408 1.00 38.50 140 GLU A O 1
#

Radius of gyration: 28.0 Å; chains: 1; bounding box: 60×33×80 Å

InterPro domains:
  IPR009011 Mannose-6-phosphate receptor binding domain superfamily [G3DSA:2.70.130.10] (1-53)
  IPR009011 Mannose-6-phosphate receptor binding domain superfamily [SSF50911] (4-46)
  IPR018939 Autophagy-related protein 27 [PF09451] (5-119)
  IPR044865 MRH domain [PS51914] (1-48)

Secondary structure (DSSP, 8-state):
---TTS--EEEEEEEE-SSSS---EEEEPTT-TTEEEEEEEEGGGS---SS-SS-----THHHHHHHHHHHHHHHHHHHHHHHHHHTTT-S-HHHHSTTHHHHHHHHHHHHHHHHHHHHHHHHHHHHHHGGGSSS-----

Organism: NCBI:txid221442

Sequence (140 aa):
GCSGSADRESIVEFVCGSEAVGTISGGEVSGATCQYYFKVPTKYACSSAASNAGGAGDTGGWVFFGLFVGGMALYFAIGCAINHHKSQGEGTWREWTPHFAFWAGLPLLVKDGCVYFAGMVKACFQKITGNSETSYEEVE